Protein AF-A0A803QI07-F1 (afdb_monomer)

Secondary structure (DSSP, 8-state):
-HHHHHHHHTT-HHHHHT--HHHHHHHHHHHHHHHHHHHHHHTTSTT-HHHHHHHHHTTTTT--HHHHHT-HHHHHHHHHHHHHHHHHHHHHHHHHHHHHHHTT--

Organism: Cannabis sativa (NCBI:txid3483)

Mean predicted aligned error: 15.5 Å

Radius of gyration: 22.79 Å; Cα contacts (8 Å, |Δi|>4): 29; chains: 1; bounding b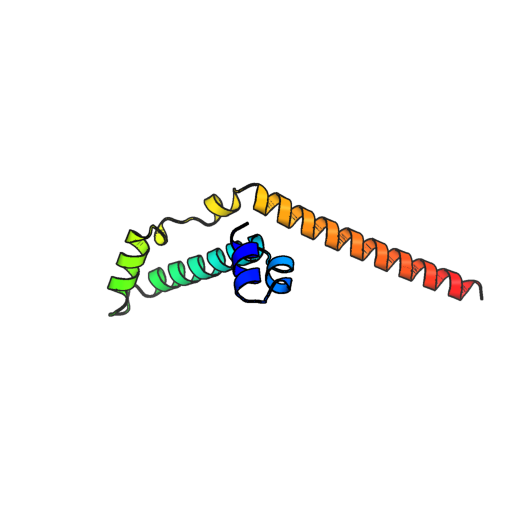ox: 54×48×49 Å

Solvent-accessible surface area (backbone atoms only — not comparable to full-atom values): 6159 Å² total; per-residue (Å²): 108,74,60,51,56,51,21,50,76,69,75,34,53,72,53,42,77,66,54,50,66,68,57,52,50,50,51,52,50,56,52,49,52,52,48,50,52,50,51,66,73,38,71,85,44,93,83,44,64,67,58,52,54,53,35,49,77,67,44,55,74,74,58,52,68,64,78,62,55,64,42,60,70,55,53,54,48,53,53,51,53,50,52,52,53,54,53,54,50,54,53,51,53,52,56,51,52,53,59,55,51,58,67,72,76,111

Structure (mmCIF, N/CA/C/O backbone):
data_AF-A0A803QI07-F1
#
_entry.id   AF-A0A803QI07-F1
#
loop_
_atom_site.group_PDB
_atom_site.id
_atom_site.type_symbol
_atom_site.label_atom_id
_atom_site.label_alt_id
_atom_site.label_comp_id
_atom_site.label_asym_id
_atom_site.label_entity_id
_atom_site.label_seq_id
_atom_site.pdbx_PDB_ins_code
_atom_site.Cartn_x
_atom_site.Cartn_y
_atom_site.Cartn_z
_atom_site.occupancy
_atom_site.B_iso_or_equiv
_atom_site.auth_seq_id
_atom_site.auth_comp_id
_atom_site.auth_asym_id
_atom_site.auth_atom_id
_atom_site.pdbx_PDB_model_num
ATOM 1 N N . MET A 1 1 ? 3.016 -13.983 -14.895 1.00 65.38 1 MET A N 1
ATOM 2 C CA . MET A 1 1 ? 2.391 -13.087 -13.892 1.00 65.38 1 MET A CA 1
ATOM 3 C C . MET A 1 1 ? 0.885 -13.057 -14.145 1.00 65.38 1 MET A C 1
ATOM 5 O O . MET A 1 1 ? 0.498 -12.729 -15.259 1.00 65.38 1 MET A O 1
ATOM 9 N N . LEU A 1 2 ? 0.045 -13.418 -13.167 1.00 75.06 2 LEU A N 1
ATOM 10 C CA . LEU A 1 2 ? -1.427 -13.496 -13.307 1.00 75.06 2 LEU A CA 1
ATOM 11 C C . LEU A 1 2 ? -2.064 -12.217 -13.883 1.00 75.06 2 LEU A C 1
ATOM 13 O O . LEU A 1 2 ? -3.004 -12.291 -14.668 1.00 75.06 2 LEU A O 1
ATOM 17 N N . VAL A 1 3 ? -1.509 -11.052 -13.542 1.00 72.00 3 VAL A N 1
ATOM 18 C CA . VAL A 1 3 ? -1.923 -9.743 -14.076 1.00 72.00 3 VAL A CA 1
ATOM 19 C C . VAL A 1 3 ? -1.762 -9.653 -15.595 1.00 72.00 3 VAL A C 1
ATOM 21 O O . VAL A 1 3 ? -2.684 -9.203 -16.264 1.00 72.00 3 VAL A O 1
ATOM 24 N N . LEU A 1 4 ? -0.641 -10.127 -16.151 1.00 76.44 4 LEU A N 1
ATOM 25 C CA . LEU A 1 4 ? -0.405 -10.124 -17.601 1.00 76.44 4 LEU A CA 1
ATOM 26 C C . LEU A 1 4 ? -1.392 -11.045 -18.323 1.00 76.44 4 LEU A C 1
ATOM 28 O O . LEU A 1 4 ? -1.953 -10.665 -19.343 1.00 76.44 4 LEU A O 1
ATOM 32 N N . GLN A 1 5 ? -1.652 -12.235 -17.771 1.00 80.12 5 GLN A N 1
ATOM 33 C CA . GLN A 1 5 ? -2.641 -13.154 -18.344 1.00 80.12 5 GLN A CA 1
ATOM 34 C C . GLN A 1 5 ? -4.052 -12.562 -18.321 1.00 80.12 5 GLN A C 1
ATOM 36 O O . GLN A 1 5 ? -4.756 -12.639 -19.323 1.00 80.12 5 GLN A O 1
ATOM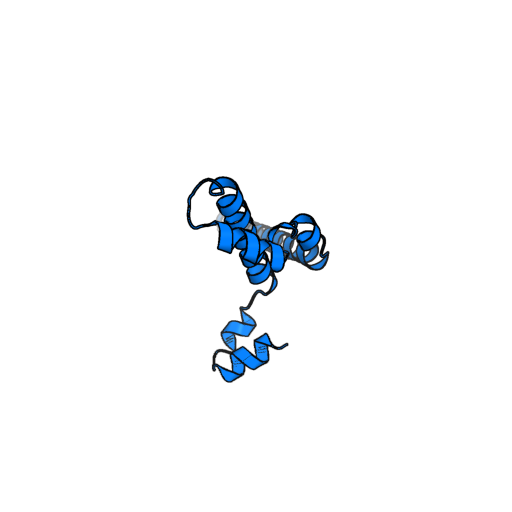 41 N N . ARG A 1 6 ? -4.461 -11.939 -17.210 1.00 80.81 6 ARG A N 1
ATOM 42 C CA . ARG A 1 6 ? -5.785 -11.309 -17.108 1.00 80.81 6 ARG A CA 1
ATOM 43 C C . ARG A 1 6 ? -5.928 -10.098 -18.022 1.00 80.81 6 ARG A C 1
ATOM 45 O O . ARG A 1 6 ? -6.943 -9.986 -18.695 1.00 80.81 6 ARG A O 1
ATOM 52 N N . ALA A 1 7 ? -4.927 -9.223 -18.081 1.00 83.00 7 ALA A N 1
ATOM 53 C CA . ALA A 1 7 ? -4.937 -8.080 -18.991 1.00 83.00 7 ALA A CA 1
ATOM 54 C C . ALA A 1 7 ? -5.063 -8.523 -20.454 1.00 83.00 7 ALA A C 1
ATOM 56 O O . ALA A 1 7 ? -5.843 -7.934 -21.197 1.00 83.00 7 ALA A O 1
ATOM 57 N N . LYS A 1 8 ? -4.391 -9.620 -20.818 1.00 83.06 8 LYS A N 1
ATOM 58 C CA . LYS A 1 8 ? -4.478 -10.220 -22.149 1.00 83.06 8 LYS A CA 1
ATOM 59 C C . LYS A 1 8 ? -5.847 -10.800 -22.468 1.00 83.06 8 LYS A C 1
ATOM 61 O O . LYS A 1 8 ? -6.380 -10.549 -23.542 1.00 83.06 8 LYS A O 1
ATOM 66 N N . VAL A 1 9 ? -6.454 -11.516 -21.523 1.00 88.88 9 VAL A N 1
ATOM 67 C CA . VAL A 1 9 ? -7.835 -12.015 -21.665 1.00 88.88 9 VAL A CA 1
ATOM 68 C C . VAL A 1 9 ? -8.836 -10.864 -21.824 1.00 88.88 9 VAL A C 1
ATOM 70 O O . VAL A 1 9 ? -9.809 -11.000 -22.555 1.00 88.88 9 VAL A O 1
ATOM 73 N N . LEU A 1 10 ? -8.583 -9.723 -21.181 1.00 85.38 10 LEU A N 1
ATOM 74 C CA . LEU A 1 10 ? -9.439 -8.537 -21.246 1.00 85.38 10 LEU A CA 1
ATOM 75 C C . LEU A 1 10 ? -9.122 -7.602 -22.432 1.00 85.38 10 LEU A C 1
ATOM 77 O O . LEU A 1 10 ? -9.734 -6.545 -22.534 1.00 85.38 10 LEU A O 1
ATOM 81 N N . GLY A 1 11 ? -8.172 -7.945 -23.312 1.00 84.31 11 GLY A N 1
ATOM 82 C CA . GLY A 1 11 ? -7.786 -7.097 -24.452 1.00 84.31 11 GLY A CA 1
ATOM 83 C C . GLY A 1 11 ? -7.067 -5.799 -24.058 1.00 84.31 11 GLY A C 1
ATOM 84 O O . GLY A 1 11 ? -7.023 -4.838 -24.824 1.00 84.31 11 GLY A O 1
ATOM 85 N N . HIS A 1 12 ? -6.500 -5.754 -22.855 1.00 84.06 12 HIS A N 1
ATOM 86 C CA . HIS A 1 12 ? -5.914 -4.568 -22.242 1.00 84.06 12 HIS A CA 1
ATOM 87 C C . HIS A 1 12 ? -4.435 -4.767 -21.888 1.00 84.06 12 HIS A C 1
ATOM 89 O O . HIS A 1 12 ? -3.986 -4.399 -20.803 1.00 84.06 12 HIS A O 1
ATOM 95 N N . ASP A 1 13 ? -3.649 -5.313 -22.813 1.00 80.44 13 ASP A N 1
ATOM 96 C CA . ASP A 1 13 ? -2.221 -5.608 -22.609 1.00 80.44 13 ASP A CA 1
ATOM 97 C C . ASP A 1 13 ? -1.416 -4.401 -22.095 1.00 80.44 13 ASP A C 1
ATOM 99 O O . ASP A 1 13 ? -0.603 -4.523 -21.176 1.00 80.44 13 ASP A O 1
ATOM 103 N N . GLN A 1 14 ? -1.720 -3.203 -22.606 1.00 79.62 14 GLN A N 1
ATOM 104 C CA . GLN A 1 14 ? -1.081 -1.949 -22.187 1.00 79.62 14 GLN A CA 1
ATOM 105 C C . GLN A 1 14 ? -1.337 -1.595 -20.713 1.00 79.62 14 GLN A C 1
ATOM 107 O O . GLN A 1 14 ? -0.563 -0.852 -20.106 1.00 79.62 14 GLN A O 1
ATOM 112 N N . ILE A 1 15 ? -2.430 -2.096 -20.123 1.00 72.62 15 ILE A N 1
ATOM 113 C CA . ILE A 1 15 ? -2.735 -1.886 -18.705 1.00 72.62 15 ILE A CA 1
ATOM 114 C C . ILE A 1 15 ? -1.760 -2.685 -17.853 1.00 72.62 15 ILE A C 1
ATOM 116 O O . ILE A 1 15 ? -1.264 -2.135 -16.879 1.00 72.62 15 ILE A O 1
ATOM 120 N N . ALA A 1 16 ? -1.425 -3.924 -18.225 1.00 71.88 16 ALA A N 1
ATOM 121 C CA . ALA A 1 16 ? -0.439 -4.705 -17.480 1.00 71.88 16 ALA A CA 1
ATOM 122 C C . ALA A 1 16 ? 0.974 -4.121 -17.582 1.00 71.88 16 ALA A C 1
ATOM 124 O O . ALA A 1 16 ? 1.717 -4.170 -16.606 1.00 71.88 16 ALA A O 1
ATOM 125 N N . GLU A 1 17 ? 1.324 -3.514 -18.716 1.00 73.06 17 GLU A N 1
ATOM 126 C CA . GLU A 1 17 ? 2.604 -2.815 -18.879 1.00 73.06 17 GLU A CA 1
ATOM 127 C C . GLU A 1 17 ? 2.713 -1.579 -17.965 1.00 73.06 17 GLU A C 1
ATOM 129 O O . GLU A 1 17 ? 3.782 -1.260 -17.443 1.00 73.06 17 GLU A O 1
ATOM 134 N N . LYS A 1 18 ? 1.584 -0.907 -17.711 1.00 75.12 18 LYS A N 1
ATOM 135 C CA . LYS A 1 18 ? 1.482 0.245 -16.798 1.00 75.12 18 LYS A CA 1
ATOM 136 C C . LYS A 1 18 ? 1.099 -0.147 -15.370 1.00 75.12 18 LYS A C 1
ATOM 138 O O . LYS A 1 18 ? 1.011 0.726 -14.503 1.00 75.12 18 LYS A O 1
ATOM 143 N N . PHE A 1 19 ? 0.849 -1.430 -15.117 1.00 72.31 19 PHE A N 1
ATOM 144 C CA . PHE A 1 19 ? 0.330 -1.900 -13.845 1.00 72.31 19 PHE A CA 1
ATOM 145 C C . PHE A 1 19 ? 1.438 -1.909 -12.802 1.00 72.31 19 PHE A C 1
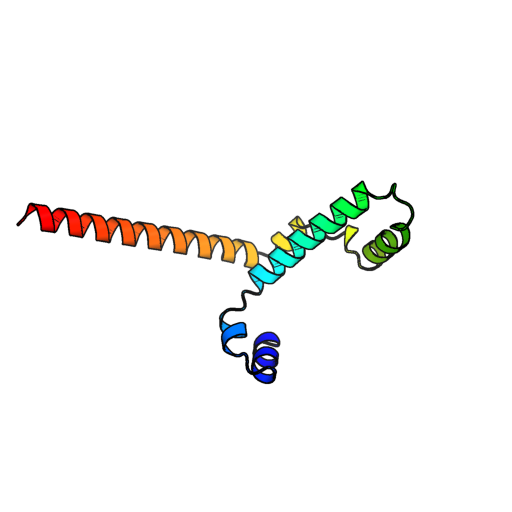ATOM 147 O O . PHE A 1 19 ? 2.267 -2.814 -12.714 1.00 72.31 19 PHE A O 1
ATOM 154 N N . ASP A 1 20 ? 1.432 -0.879 -11.971 1.00 76.44 20 ASP A N 1
ATOM 155 C CA . ASP A 1 20 ? 2.336 -0.782 -10.845 1.00 76.44 20 ASP A CA 1
ATOM 156 C C . ASP A 1 20 ? 1.725 -1.514 -9.645 1.00 76.44 20 ASP A C 1
ATOM 158 O O . ASP A 1 20 ? 1.004 -0.932 -8.833 1.00 76.44 20 ASP A O 1
ATOM 162 N N . LEU A 1 21 ? 2.023 -2.813 -9.533 1.00 73.38 21 LEU A N 1
ATOM 163 C CA . LEU A 1 21 ? 1.581 -3.647 -8.409 1.00 73.38 21 LEU A CA 1
ATOM 164 C C . LEU A 1 21 ? 1.976 -3.034 -7.053 1.00 73.38 21 LEU A C 1
ATOM 166 O O . LEU A 1 21 ? 1.255 -3.193 -6.071 1.00 73.38 21 LEU A O 1
ATOM 170 N N . LYS A 1 22 ? 3.089 -2.291 -6.997 1.00 72.19 22 LYS A N 1
ATOM 171 C CA . LYS A 1 22 ? 3.558 -1.628 -5.774 1.00 72.19 22 LYS A CA 1
ATOM 172 C C . LYS A 1 22 ? 2.678 -0.429 -5.439 1.00 72.19 22 LYS A C 1
ATOM 174 O O . LYS A 1 22 ? 2.329 -0.240 -4.279 1.00 72.19 22 LYS A O 1
ATOM 179 N N . MET A 1 23 ? 2.265 0.337 -6.448 1.00 77.69 23 MET A N 1
ATOM 180 C CA . MET A 1 23 ? 1.288 1.415 -6.281 1.00 77.69 23 MET A CA 1
ATOM 181 C C . MET A 1 23 ? -0.084 0.879 -5.871 1.00 77.69 23 MET A C 1
ATOM 183 O O . MET A 1 23 ? -0.687 1.427 -4.955 1.00 77.69 23 MET A O 1
ATOM 187 N N . LEU A 1 24 ? -0.555 -0.210 -6.489 1.00 80.50 24 LEU A N 1
ATOM 188 C CA . LEU A 1 24 ? -1.820 -0.836 -6.100 1.00 80.50 24 LEU A CA 1
ATOM 189 C C . LEU A 1 24 ? -1.771 -1.333 -4.652 1.00 80.50 24 LEU A C 1
ATOM 191 O O . LEU A 1 24 ? -2.702 -1.090 -3.889 1.00 80.50 24 LEU A O 1
ATOM 195 N N . ARG A 1 25 ? -0.666 -1.977 -4.257 1.00 75.81 25 ARG A N 1
ATOM 196 C CA . ARG A 1 25 ? -0.449 -2.415 -2.875 1.00 75.81 25 ARG A CA 1
ATOM 197 C C . ARG A 1 25 ? -0.464 -1.227 -1.912 1.00 75.81 25 ARG A C 1
ATOM 199 O O . ARG A 1 25 ? -1.176 -1.281 -0.919 1.00 75.81 25 ARG A O 1
ATOM 206 N N . ALA A 1 26 ? 0.241 -0.140 -2.231 1.00 77.56 26 ALA A N 1
ATOM 207 C CA . ALA A 1 26 ? 0.246 1.074 -1.413 1.00 77.56 26 ALA A CA 1
ATOM 208 C C . ALA A 1 26 ? -1.152 1.705 -1.281 1.00 77.56 26 ALA A C 1
ATOM 210 O O . ALA A 1 26 ? -1.553 2.074 -0.181 1.00 77.56 26 ALA A O 1
ATOM 211 N N . LEU A 1 27 ? -1.917 1.784 -2.374 1.00 78.88 27 LEU A N 1
ATOM 212 C CA . LEU A 1 27 ? -3.299 2.273 -2.349 1.00 78.88 27 LEU A CA 1
ATOM 213 C C . LEU A 1 27 ? -4.198 1.387 -1.481 1.00 78.88 27 LEU A C 1
ATOM 215 O O . LEU A 1 27 ? -4.977 1.913 -0.690 1.00 78.88 27 LEU A O 1
ATOM 219 N N . GLY A 1 28 ? -4.051 0.062 -1.581 1.00 81.75 28 GLY A N 1
ATOM 220 C CA . GLY A 1 28 ? -4.753 -0.887 -0.718 1.00 81.75 28 GLY A CA 1
ATOM 221 C C . GLY A 1 28 ? -4.479 -0.631 0.766 1.00 81.75 28 GLY A C 1
ATOM 222 O O . GLY A 1 28 ? -5.419 -0.577 1.553 1.00 81.75 28 GLY A O 1
ATOM 223 N N . LEU A 1 29 ? -3.219 -0.380 1.137 1.00 79.31 29 LEU A N 1
ATOM 224 C CA . LEU A 1 29 ? -2.833 -0.069 2.520 1.00 79.31 29 LEU A CA 1
ATOM 225 C C . LEU A 1 29 ? -3.414 1.251 3.025 1.00 79.31 29 LEU A C 1
ATOM 227 O O . LEU A 1 29 ? -3.951 1.299 4.127 1.00 79.31 29 LEU A O 1
ATOM 231 N N . ILE A 1 30 ? -3.349 2.309 2.212 1.00 81.19 30 ILE A N 1
ATOM 232 C CA . ILE A 1 30 ? -3.904 3.624 2.564 1.00 81.19 30 ILE A CA 1
ATOM 233 C C . ILE A 1 30 ? -5.411 3.519 2.819 1.00 81.19 30 ILE A C 1
ATOM 235 O O . ILE A 1 30 ? -5.916 4.057 3.805 1.00 81.19 30 ILE A O 1
ATOM 239 N N . LEU A 1 31 ? -6.131 2.817 1.939 1.00 81.94 31 LEU A N 1
ATOM 240 C CA . LEU A 1 31 ? -7.568 2.602 2.090 1.00 81.94 31 LEU A CA 1
ATOM 241 C C . LEU A 1 31 ? -7.880 1.778 3.340 1.00 81.94 31 LEU A C 1
ATOM 243 O O . LEU A 1 31 ? -8.822 2.095 4.062 1.00 81.94 31 LEU A O 1
ATOM 247 N N . MET A 1 32 ? -7.077 0.757 3.624 1.00 81.44 32 MET A N 1
ATOM 248 C CA . MET A 1 32 ? -7.276 -0.112 4.777 1.00 81.44 32 MET A CA 1
ATOM 249 C C . MET A 1 32 ? -7.062 0.616 6.108 1.00 81.44 32 MET A C 1
ATOM 251 O O . MET A 1 32 ? -7.901 0.493 6.998 1.00 81.44 32 MET A O 1
ATOM 255 N N . GLU A 1 33 ? -6.025 1.449 6.223 1.00 80.50 33 GLU A N 1
ATOM 256 C CA . GLU A 1 33 ? -5.823 2.323 7.389 1.00 80.50 33 GLU A CA 1
ATOM 257 C C . GLU A 1 33 ? -6.945 3.353 7.543 1.00 80.50 33 GLU A C 1
ATOM 259 O O . GLU A 1 33 ? -7.447 3.580 8.645 1.00 80.50 33 GLU A O 1
ATOM 264 N N . TYR A 1 34 ? -7.401 3.945 6.435 1.00 81.25 34 TYR A N 1
ATOM 265 C CA . TYR A 1 34 ? -8.536 4.866 6.463 1.00 81.25 34 TYR A CA 1
ATOM 266 C C . TYR A 1 34 ? -9.800 4.192 7.014 1.00 81.25 34 TYR A C 1
ATOM 268 O O . TYR A 1 34 ? -10.471 4.750 7.886 1.00 81.25 34 TYR A O 1
ATOM 276 N N . VAL A 1 35 ? -10.113 2.983 6.538 1.00 78.19 35 VAL A N 1
ATOM 277 C CA . VAL A 1 35 ? -11.269 2.209 7.005 1.00 78.19 35 VAL A CA 1
ATOM 278 C C . VAL A 1 35 ? -11.095 1.807 8.470 1.00 78.19 35 VAL A C 1
ATOM 280 O O . VAL A 1 35 ? -12.006 2.043 9.258 1.00 78.19 35 VAL A O 1
ATOM 283 N N . LYS A 1 36 ? -9.927 1.289 8.868 1.00 78.19 36 LYS A N 1
ATOM 284 C CA . LYS A 1 36 ? -9.604 0.928 10.261 1.00 78.19 36 LYS A CA 1
ATOM 285 C C . LYS A 1 36 ? -9.818 2.108 11.209 1.00 78.19 36 LYS A C 1
ATOM 287 O O . LYS A 1 36 ? -10.524 1.985 12.209 1.00 78.19 36 LYS A O 1
ATOM 292 N N . LYS A 1 37 ? -9.299 3.286 10.850 1.00 80.00 37 LYS A N 1
ATOM 293 C CA . LYS A 1 37 ? -9.511 4.526 11.604 1.00 80.00 37 LYS A CA 1
ATOM 294 C C . LYS A 1 37 ? -10.989 4.905 11.677 1.00 80.00 37 LYS A C 1
ATOM 296 O O . LYS A 1 37 ? -11.475 5.228 12.755 1.00 80.00 37 LYS A O 1
ATOM 301 N N . LYS A 1 38 ? -11.725 4.829 10.562 1.00 77.06 38 LYS A N 1
ATOM 302 C CA . LYS A 1 38 ? -13.160 5.150 10.537 1.00 77.06 38 LYS A CA 1
ATOM 303 C C . LYS A 1 38 ? -14.000 4.195 11.373 1.00 77.06 38 LYS A C 1
ATOM 305 O O . LYS A 1 38 ? -14.950 4.649 11.999 1.00 77.06 38 LYS A O 1
ATOM 310 N N . VAL A 1 39 ? -13.659 2.913 11.388 1.00 72.50 39 VAL A N 1
ATOM 311 C CA . VAL A 1 39 ? -14.328 1.897 12.203 1.00 72.50 39 VAL A CA 1
ATOM 312 C C . VAL A 1 39 ? -14.062 2.133 13.689 1.00 72.50 39 VAL A C 1
ATOM 314 O O . VAL A 1 39 ? -15.004 2.132 14.477 1.00 72.50 39 VAL A O 1
ATOM 317 N N . ASN A 1 40 ? -12.822 2.457 14.062 1.00 71.62 40 ASN A N 1
ATOM 318 C CA . ASN A 1 40 ? -12.479 2.799 15.443 1.00 71.62 40 ASN A CA 1
ATOM 319 C C . ASN A 1 40 ? -13.171 4.096 15.911 1.00 71.62 40 ASN A C 1
ATOM 321 O O . ASN A 1 40 ? -13.747 4.119 16.997 1.00 71.62 40 ASN A O 1
ATOM 325 N N . GLU A 1 41 ? -13.192 5.145 15.076 1.00 71.69 41 GLU A N 1
ATOM 326 C CA . GLU A 1 41 ? -13.872 6.427 15.352 1.00 71.69 41 GLU A CA 1
ATOM 327 C C . GLU A 1 41 ? -15.403 6.292 15.450 1.00 71.69 41 GLU A C 1
ATOM 329 O O . GLU A 1 41 ? -16.043 7.030 16.196 1.00 71.69 41 GLU A O 1
ATOM 334 N N .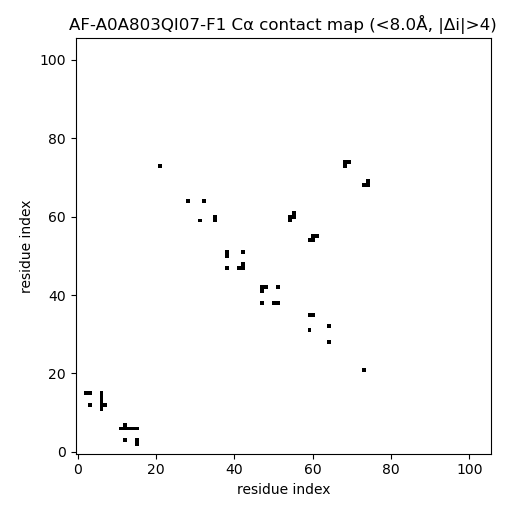 LYS A 1 42 ? -16.006 5.378 14.677 1.00 61.09 42 LYS A N 1
ATOM 335 C CA . LYS A 1 42 ? -17.465 5.212 14.558 1.00 61.09 42 LYS A CA 1
ATOM 336 C C . LYS A 1 42 ? -18.017 3.989 15.288 1.00 61.09 42 LYS A C 1
ATOM 338 O O . LYS A 1 42 ? -19.194 3.688 15.116 1.00 61.09 42 LYS A O 1
ATOM 343 N N . SER A 1 43 ? -17.232 3.322 16.132 1.00 55.50 43 SER A N 1
ATOM 344 C CA . SER A 1 43 ? -17.718 2.242 17.012 1.00 55.50 43 SER A CA 1
ATOM 345 C C . SER A 1 43 ? -18.871 2.678 17.944 1.00 55.50 43 SER A C 1
ATOM 347 O O . SER A 1 43 ? -19.558 1.835 18.509 1.00 55.50 43 SER A O 1
ATOM 349 N N . LEU A 1 44 ? -19.138 3.988 18.035 1.00 53.94 44 LEU A N 1
ATOM 350 C CA . LEU A 1 44 ? -20.281 4.605 18.718 1.00 53.94 44 LEU A CA 1
ATOM 351 C C . LEU A 1 44 ? -21.560 4.745 17.858 1.00 53.94 44 LEU A C 1
ATOM 353 O O . LEU A 1 44 ? -22.590 5.173 18.374 1.00 53.94 44 LEU A O 1
ATOM 357 N N . VAL A 1 45 ? -21.530 4.420 16.559 1.00 55.50 45 V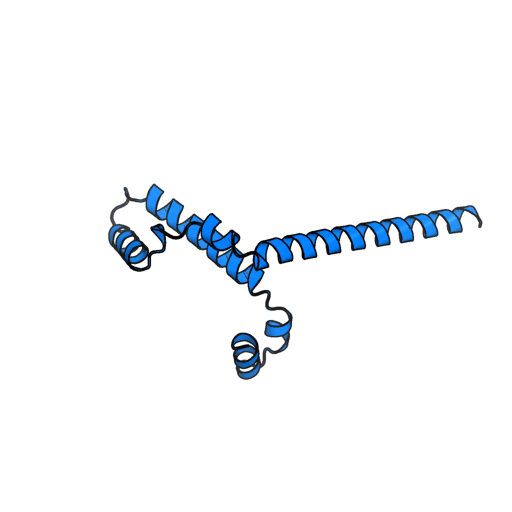AL A N 1
ATOM 358 C CA . VAL A 1 45 ? -22.686 4.530 15.649 1.00 55.50 45 VAL A CA 1
ATOM 359 C C . VAL A 1 45 ? -23.344 3.158 15.473 1.00 55.50 45 VAL A C 1
ATOM 361 O O . VAL A 1 45 ? -22.739 2.226 14.939 1.00 55.50 45 VAL A O 1
ATOM 364 N N . SER A 1 46 ? -24.604 3.044 15.904 1.00 51.91 46 SER A N 1
ATOM 365 C CA . SER A 1 46 ? -25.441 1.849 15.718 1.00 51.91 46 SER A CA 1
ATOM 366 C C . SER A 1 46 ? -25.496 1.453 14.233 1.00 51.91 46 SER A C 1
ATOM 368 O O . SER A 1 46 ? -25.868 2.267 13.389 1.00 51.91 46 SER A O 1
ATOM 370 N N . GLY A 1 47 ? -25.070 0.225 13.916 1.00 64.00 47 GLY A N 1
ATOM 371 C CA . GLY A 1 47 ? -25.039 -0.337 12.556 1.00 64.00 47 GLY A CA 1
ATOM 372 C C . GLY A 1 47 ? -23.651 -0.730 12.034 1.00 64.00 47 GLY A C 1
ATOM 373 O O . GLY A 1 47 ? -23.563 -1.440 11.038 1.00 64.00 47 GLY A O 1
ATOM 374 N N . LEU A 1 48 ? -22.559 -0.334 12.704 1.00 61.50 48 LEU A N 1
ATOM 375 C CA . LEU A 1 48 ? -21.192 -0.673 12.266 1.00 61.50 48 LEU A CA 1
ATOM 376 C C . LEU A 1 48 ? -20.586 -1.903 12.974 1.00 61.50 48 LEU A C 1
ATOM 378 O O . LEU A 1 48 ? -19.514 -2.363 12.585 1.00 61.50 48 LEU A O 1
ATOM 382 N N . GLY A 1 49 ? -21.270 -2.467 13.976 1.00 64.44 49 GLY A N 1
ATOM 383 C CA . GLY A 1 49 ? -20.780 -3.610 14.763 1.00 64.44 49 GLY A CA 1
ATOM 384 C C . GLY A 1 49 ? -20.471 -4.857 13.925 1.00 64.44 49 GLY A C 1
ATOM 385 O O . GLY A 1 49 ? -19.428 -5.480 14.115 1.00 64.44 49 GLY A O 1
ATOM 386 N N . GLU A 1 50 ? -21.308 -5.167 12.931 1.00 68.75 50 GLU A N 1
ATOM 387 C CA . GLU A 1 50 ? -21.063 -6.272 11.989 1.00 68.75 50 GLU A CA 1
ATOM 388 C C . GLU A 1 50 ? -19.827 -6.019 11.112 1.00 68.75 50 GLU A C 1
ATOM 390 O O . GLU A 1 50 ? -19.051 -6.937 10.851 1.00 68.75 50 GLU A O 1
ATOM 395 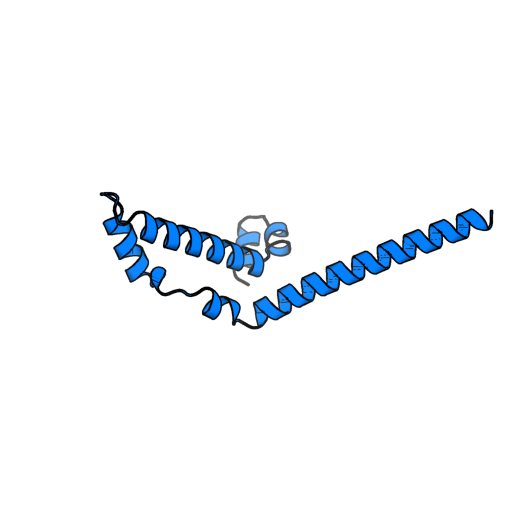N N . SER A 1 51 ? -19.576 -4.762 10.724 1.00 70.88 51 SER A N 1
ATOM 396 C CA . SER A 1 51 ? -18.387 -4.385 9.951 1.00 70.88 51 SER A CA 1
ATOM 397 C C . SER A 1 51 ? -17.100 -4.488 10.773 1.00 70.88 51 SER A C 1
ATOM 3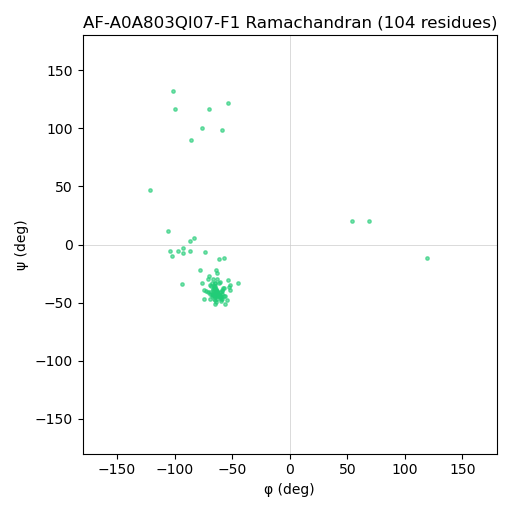99 O O . SER A 1 51 ? -16.063 -4.842 10.216 1.00 70.88 51 SER A O 1
ATOM 401 N N . VAL A 1 52 ? -17.145 -4.192 12.077 1.00 72.56 52 VAL A N 1
ATOM 402 C CA . VAL A 1 52 ? -15.996 -4.353 12.989 1.00 72.56 52 VAL A CA 1
ATOM 403 C C . VAL A 1 52 ? -15.639 -5.834 13.116 1.00 72.56 52 VAL A C 1
ATOM 405 O O . VAL A 1 52 ? -14.488 -6.207 12.900 1.00 72.56 52 VAL A O 1
ATOM 408 N N . ALA A 1 53 ? -16.629 -6.682 13.417 1.00 77.88 53 ALA A N 1
ATOM 409 C CA . ALA A 1 53 ? -16.433 -8.120 13.592 1.00 77.88 53 ALA A CA 1
ATOM 410 C C . ALA A 1 53 ? -15.949 -8.800 12.301 1.00 77.88 53 ALA A C 1
ATOM 412 O O . ALA A 1 53 ? -15.051 -9.640 12.336 1.00 77.88 53 ALA A O 1
ATOM 413 N N . PHE A 1 54 ? -16.492 -8.394 11.149 1.00 75.75 54 PHE A N 1
ATOM 414 C CA . PHE A 1 54 ? -16.031 -8.857 9.842 1.00 75.75 54 PHE A CA 1
ATOM 415 C C . PHE A 1 54 ? -14.581 -8.441 9.549 1.00 75.75 54 PHE A C 1
ATOM 417 O O . PHE A 1 54 ? -13.788 -9.225 9.029 1.00 75.75 54 PHE A O 1
ATOM 424 N N . MET A 1 55 ? -14.198 -7.210 9.896 1.00 75.56 55 MET A N 1
ATOM 425 C CA . MET A 1 55 ? -12.819 -6.762 9.713 1.00 75.56 55 MET A CA 1
ATOM 426 C C . MET A 1 55 ? -11.834 -7.470 10.644 1.00 75.56 55 MET A C 1
ATOM 428 O O . MET A 1 55 ? -10.702 -7.738 10.232 1.00 75.56 55 MET A O 1
ATOM 432 N N . ASP A 1 56 ? -12.244 -7.784 11.873 1.00 80.12 56 ASP A N 1
ATOM 433 C CA . ASP A 1 56 ? -11.415 -8.543 12.809 1.00 80.12 56 ASP A CA 1
ATOM 434 C C . ASP A 1 56 ? -11.242 -10.003 12.370 1.00 80.12 56 ASP A C 1
ATOM 436 O O . ASP A 1 56 ? -10.125 -10.521 12.389 1.00 80.12 56 ASP A O 1
ATOM 440 N N . SER A 1 57 ? -12.308 -10.648 11.875 1.00 79.06 57 SER A N 1
ATOM 441 C CA . SER A 1 57 ? -12.237 -12.023 11.356 1.00 79.06 57 SER A CA 1
ATOM 442 C C . SER A 1 57 ? -11.331 -12.142 10.127 1.00 79.06 57 SER A C 1
ATOM 444 O O . SER A 1 57 ? -10.667 -13.159 9.931 1.00 79.06 57 SER A O 1
ATOM 446 N N . CYS A 1 58 ? -11.228 -11.069 9.343 1.00 74.56 58 CYS A N 1
ATOM 447 C CA . CYS A 1 58 ? -10.290 -10.960 8.230 1.00 74.56 58 CYS A CA 1
ATOM 448 C C . CYS A 1 58 ? -8.869 -10.526 8.663 1.00 74.56 58 CYS A C 1
ATOM 450 O O . CYS A 1 58 ? -8.026 -10.278 7.802 1.00 74.56 58 CYS A O 1
ATOM 452 N N . ASN A 1 59 ? -8.586 -10.401 9.969 1.00 72.56 59 ASN A N 1
ATOM 453 C CA . ASN A 1 59 ? -7.340 -9.871 10.550 1.00 72.56 59 ASN A CA 1
ATOM 454 C C . ASN A 1 59 ? -6.942 -8.473 10.038 1.00 72.56 59 ASN A C 1
ATOM 456 O O . ASN A 1 59 ? -5.791 -8.051 10.176 1.00 72.56 59 ASN A O 1
ATOM 460 N N . LEU A 1 60 ? -7.889 -7.713 9.482 1.00 70.81 60 LEU A N 1
ATOM 461 C CA . LEU A 1 60 ? -7.616 -6.399 8.900 1.00 70.81 60 LEU A CA 1
ATOM 462 C C . LEU A 1 60 ? -7.303 -5.365 9.988 1.00 70.81 60 LEU A C 1
ATOM 464 O O . LEU A 1 60 ? -6.509 -4.457 9.763 1.00 70.81 60 LEU A O 1
ATOM 468 N N . LEU A 1 61 ? -7.869 -5.535 11.188 1.00 72.69 61 LEU A N 1
ATOM 469 C CA . LEU A 1 61 ? -7.568 -4.693 12.352 1.00 72.69 61 LEU A CA 1
ATOM 470 C C . LEU A 1 61 ? -6.153 -4.925 12.908 1.00 72.69 61 LEU A C 1
ATOM 472 O O . LEU A 1 61 ? -5.564 -4.006 13.473 1.00 72.69 61 LEU A O 1
ATOM 476 N N . LYS A 1 62 ? -5.594 -6.122 12.706 1.00 74.19 62 LYS A N 1
ATOM 477 C CA . LYS A 1 62 ? -4.251 -6.522 13.166 1.00 74.19 62 LYS A CA 1
ATOM 478 C C . LYS A 1 62 ? -3.170 -6.284 12.111 1.00 74.19 62 LYS A C 1
ATOM 480 O O . LYS A 1 62 ? -1.989 -6.451 12.385 1.00 74.19 62 LYS A O 1
ATOM 485 N N . CYS A 1 63 ? -3.567 -5.903 10.899 1.00 67.69 63 CYS A N 1
ATOM 486 C CA . CYS A 1 63 ? -2.635 -5.508 9.858 1.00 67.69 63 CYS A CA 1
ATOM 487 C C . CYS A 1 63 ? -2.005 -4.166 10.242 1.00 67.69 63 CYS A C 1
ATOM 489 O O . CYS A 1 63 ? -2.703 -3.154 10.363 1.00 67.69 63 CYS A O 1
ATOM 491 N N . GLU A 1 64 ? -0.695 -4.174 10.452 1.00 68.31 64 GLU A N 1
ATOM 492 C CA . GLU A 1 64 ? 0.107 -2.973 10.657 1.00 68.31 64 GLU A CA 1
ATOM 493 C C . GLU A 1 64 ? 0.839 -2.641 9.364 1.00 68.31 64 GLU A C 1
ATOM 495 O O . GLU A 1 64 ? 1.459 -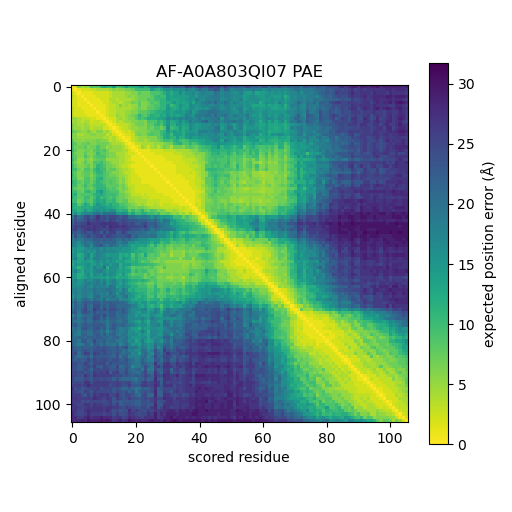3.499 8.733 1.00 68.31 64 GLU A O 1
ATOM 500 N N . VAL A 1 65 ? 0.762 -1.374 8.964 1.00 64.94 65 VAL A N 1
ATOM 501 C CA . VAL A 1 65 ? 1.428 -0.877 7.757 1.00 64.94 65 VAL A CA 1
ATOM 502 C C . VAL A 1 65 ? 2.944 -1.057 7.835 1.00 64.94 65 VAL A C 1
ATOM 504 O O . VAL A 1 65 ? 3.558 -1.333 6.808 1.00 64.94 65 VAL A O 1
ATOM 507 N N . GLU A 1 66 ? 3.535 -0.971 9.028 1.00 62.03 66 GLU A N 1
ATOM 508 C CA . GLU A 1 66 ? 4.967 -1.200 9.264 1.00 62.03 66 GLU A CA 1
ATOM 509 C C . GLU A 1 66 ? 5.403 -2.608 8.846 1.00 62.03 66 GLU A C 1
ATOM 511 O O . GLU A 1 66 ? 6.295 -2.731 8.010 1.00 62.03 66 GLU A O 1
ATOM 516 N N . ASN A 1 67 ? 4.673 -3.646 9.262 1.00 62.12 67 ASN A N 1
ATOM 517 C CA . ASN A 1 67 ? 4.953 -5.041 8.893 1.00 62.12 67 ASN A CA 1
ATOM 518 C C . ASN A 1 67 ? 4.804 -5.307 7.381 1.00 62.12 67 ASN A C 1
ATOM 520 O O . ASN A 1 67 ? 5.346 -6.271 6.843 1.00 62.12 67 ASN A O 1
ATOM 524 N N . ILE A 1 68 ? 4.052 -4.464 6.663 1.00 60.28 68 ILE A N 1
ATOM 525 C CA . ILE A 1 68 ? 3.833 -4.610 5.217 1.00 60.28 68 ILE A CA 1
ATOM 526 C C . ILE A 1 68 ? 4.844 -3.779 4.413 1.00 60.28 68 ILE A C 1
ATOM 528 O O . ILE A 1 68 ? 5.250 -4.195 3.325 1.00 60.2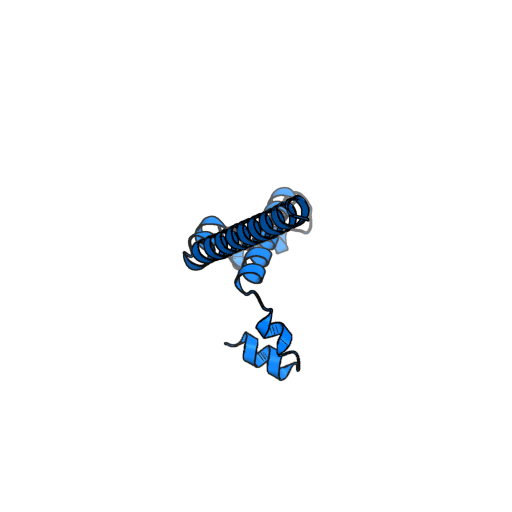8 68 ILE A O 1
ATOM 532 N N . LEU A 1 69 ? 5.255 -2.618 4.935 1.00 53.94 69 LEU A N 1
ATOM 533 C CA . LEU A 1 69 ? 6.295 -1.756 4.363 1.00 53.94 69 LEU A CA 1
ATOM 534 C C . LEU A 1 69 ? 7.717 -2.262 4.638 1.00 53.94 69 LEU A C 1
ATOM 536 O O . LEU A 1 69 ? 8.613 -1.931 3.861 1.00 53.94 69 LEU A O 1
ATOM 540 N N . GLU A 1 70 ? 7.919 -3.088 5.668 1.00 58.56 70 GLU A N 1
ATOM 541 C CA . GLU A 1 70 ? 9.174 -3.815 5.922 1.00 58.56 70 GLU A CA 1
ATOM 542 C C . GLU A 1 70 ? 9.553 -4.789 4.801 1.00 58.56 70 GLU A C 1
ATOM 544 O O . GLU A 1 70 ? 10.695 -5.234 4.718 1.00 58.56 70 GLU A O 1
ATOM 549 N N . SER A 1 71 ? 8.633 -5.080 3.878 1.00 59.59 71 SER A N 1
ATOM 550 C CA . SER A 1 71 ? 8.956 -5.769 2.633 1.00 59.59 71 SER A CA 1
ATOM 551 C C . SER A 1 71 ? 10.000 -4.946 1.860 1.00 59.59 71 SER A C 1
ATOM 553 O O . SER A 1 71 ? 9.642 -4.000 1.157 1.00 59.59 71 SER A O 1
ATOM 555 N N . GLU A 1 72 ? 11.282 -5.317 1.957 1.00 58.91 72 GLU A N 1
ATOM 556 C CA . GLU A 1 72 ? 12.447 -4.632 1.359 1.00 58.91 72 GLU A CA 1
ATOM 557 C C . GLU A 1 72 ? 12.225 -4.206 -0.103 1.00 58.91 72 GLU A C 1
ATOM 559 O O . GLU A 1 72 ? 12.672 -3.143 -0.541 1.00 58.91 72 GLU A O 1
ATOM 564 N N . GLU A 1 73 ? 11.456 -4.987 -0.863 1.00 58.84 73 GLU A N 1
ATOM 565 C CA . GLU A 1 73 ? 11.035 -4.658 -2.225 1.00 58.84 73 GLU A CA 1
ATOM 566 C C . GLU A 1 73 ? 10.360 -3.284 -2.365 1.00 58.84 73 GLU A C 1
ATOM 568 O O . GLU A 1 73 ? 10.556 -2.609 -3.380 1.00 58.84 73 GLU A O 1
ATOM 573 N N . ILE A 1 74 ? 9.562 -2.844 -1.390 1.00 61.91 74 ILE A N 1
ATOM 574 C CA . ILE A 1 74 ? 8.858 -1.555 -1.426 1.00 61.91 74 ILE A CA 1
ATOM 575 C C . ILE A 1 74 ? 9.850 -0.413 -1.178 1.00 61.91 74 ILE A C 1
ATOM 577 O O . ILE A 1 74 ? 9.890 0.538 -1.967 1.00 61.91 74 ILE A O 1
ATOM 581 N N . GLN A 1 75 ? 10.708 -0.547 -0.164 1.00 67.50 75 GLN A N 1
ATOM 582 C CA . GLN A 1 75 ? 11.792 0.394 0.156 1.00 67.50 75 GLN A CA 1
ATOM 583 C C . GLN A 1 75 ? 12.732 0.601 -1.041 1.00 67.50 75 GLN A C 1
ATOM 585 O O . GLN A 1 75 ? 12.940 1.729 -1.502 1.00 67.50 75 GLN A O 1
ATOM 590 N N . ILE A 1 76 ? 13.218 -0.497 -1.630 1.00 73.19 76 ILE A N 1
ATOM 591 C CA . ILE A 1 76 ? 14.098 -0.481 -2.809 1.00 73.19 76 ILE A CA 1
ATOM 592 C C . ILE A 1 76 ? 13.426 0.240 -3.985 1.00 73.19 76 ILE A C 1
ATOM 594 O O . ILE A 1 76 ? 14.062 0.992 -4.726 1.00 73.19 76 ILE A O 1
ATOM 598 N N . SER A 1 77 ? 12.116 0.070 -4.145 1.00 65.00 77 SER A N 1
ATOM 599 C CA . SER A 1 77 ? 11.366 0.665 -5.255 1.00 65.00 77 SER A CA 1
ATOM 600 C C . SER A 1 77 ? 11.135 2.159 -5.101 1.00 65.00 77 SER A C 1
ATOM 602 O O . SER A 1 77 ? 11.227 2.903 -6.082 1.00 65.00 77 SER A O 1
ATOM 604 N N . ILE A 1 78 ? 10.860 2.613 -3.878 1.00 73.62 78 ILE A N 1
ATOM 605 C CA . ILE A 1 78 ? 10.763 4.039 -3.558 1.00 73.62 78 ILE A CA 1
ATOM 606 C C . ILE A 1 78 ? 12.127 4.697 -3.787 1.00 73.62 78 ILE A C 1
ATOM 608 O O . ILE A 1 78 ? 12.212 5.706 -4.496 1.00 73.62 78 ILE A O 1
ATOM 612 N N . ALA A 1 79 ? 13.205 4.075 -3.296 1.00 73.19 79 ALA A N 1
ATOM 613 C CA . ALA A 1 79 ? 14.570 4.548 -3.502 1.00 73.19 79 ALA A CA 1
ATOM 614 C C . ALA A 1 79 ? 14.936 4.632 -4.998 1.00 73.19 79 ALA A C 1
ATOM 616 O O . ALA A 1 79 ? 15.499 5.634 -5.449 1.00 73.19 79 ALA A O 1
ATOM 617 N N . ALA A 1 80 ? 14.558 3.631 -5.799 1.00 73.38 80 ALA A N 1
ATOM 618 C CA . ALA A 1 80 ? 14.784 3.624 -7.244 1.00 73.38 80 ALA A CA 1
ATOM 619 C C . ALA A 1 80 ? 14.024 4.755 -7.966 1.00 73.38 80 ALA A C 1
ATOM 621 O O . ALA A 1 80 ? 14.597 5.451 -8.813 1.00 73.38 80 ALA A O 1
ATOM 622 N N . LYS A 1 81 ? 12.754 5.001 -7.610 1.00 77.38 81 LYS A N 1
ATOM 623 C CA . LYS A 1 81 ? 11.962 6.099 -8.195 1.00 77.38 81 LYS A CA 1
ATOM 624 C C . LYS A 1 81 ? 12.501 7.480 -7.811 1.00 77.38 81 LYS A C 1
ATOM 626 O O . LYS A 1 81 ? 12.524 8.374 -8.663 1.00 77.38 81 LYS A O 1
ATOM 631 N N . LEU A 1 82 ? 12.967 7.659 -6.574 1.00 76.94 82 LEU A N 1
ATOM 632 C CA . LEU A 1 82 ? 13.606 8.899 -6.121 1.00 76.94 82 LEU A CA 1
ATOM 633 C C . LEU A 1 82 ? 14.905 9.166 -6.887 1.00 76.94 82 LEU A C 1
ATOM 635 O O . LEU A 1 82 ? 15.059 10.243 -7.468 1.00 76.94 82 LEU A O 1
ATOM 639 N N . LYS A 1 83 ? 15.793 8.168 -6.991 1.00 79.69 83 LYS A N 1
ATOM 640 C CA . LYS A 1 83 ? 17.036 8.274 -7.777 1.00 79.69 83 LYS A CA 1
ATOM 641 C C . LYS A 1 83 ? 16.757 8.653 -9.236 1.00 79.69 83 LYS A C 1
ATOM 643 O O . LYS A 1 83 ? 17.392 9.570 -9.756 1.00 79.69 83 LYS A O 1
ATOM 648 N N . LYS A 1 84 ? 15.754 8.033 -9.872 1.00 81.62 84 LYS A N 1
ATOM 649 C CA . LYS A 1 84 ? 15.347 8.353 -11.254 1.00 81.62 84 LYS A CA 1
ATOM 650 C C . LYS A 1 84 ? 14.857 9.800 -11.403 1.00 81.62 84 LYS A C 1
ATOM 652 O O . LYS A 1 84 ? 15.234 10.481 -12.355 1.00 81.62 84 LYS A O 1
ATOM 657 N N . ARG A 1 85 ? 14.066 10.312 -10.451 1.00 73.56 85 ARG A N 1
ATOM 658 C CA . ARG A 1 85 ? 13.630 11.724 -10.453 1.00 73.56 85 ARG A CA 1
ATOM 659 C C . ARG A 1 85 ? 14.803 12.694 -10.305 1.00 73.56 85 ARG A C 1
ATOM 661 O O . ARG A 1 85 ? 14.832 13.706 -11.003 1.00 73.56 85 ARG A O 1
ATOM 668 N N . HIS A 1 86 ? 15.766 12.392 -9.437 1.00 72.25 86 HIS A N 1
ATOM 669 C CA . HIS A 1 86 ? 16.958 13.226 -9.268 1.00 72.25 86 HIS A CA 1
ATOM 670 C C . HIS A 1 86 ? 17.850 13.233 -10.515 1.00 72.25 86 HIS A C 1
ATOM 672 O O . HIS A 1 86 ? 18.326 14.298 -10.906 1.00 72.25 86 HIS A O 1
ATOM 678 N N . ALA A 1 87 ? 18.028 12.086 -11.176 1.00 77.81 87 ALA A N 1
ATOM 679 C CA . ALA A 1 87 ? 18.776 12.000 -12.430 1.00 77.81 87 ALA A CA 1
ATOM 680 C C . ALA A 1 87 ? 18.134 12.847 -13.545 1.00 77.81 87 ALA A C 1
ATOM 682 O O . ALA A 1 87 ? 18.825 13.622 -14.207 1.00 77.81 87 ALA A O 1
ATOM 683 N N . ASN A 1 88 ? 16.806 12.783 -13.688 1.00 78.88 88 ASN A N 1
ATOM 684 C CA . ASN A 1 88 ? 16.079 13.570 -14.688 1.00 78.88 88 ASN A CA 1
ATOM 685 C C . ASN A 1 88 ? 16.170 15.084 -14.437 1.00 78.88 88 ASN A C 1
ATOM 687 O O . ASN A 1 88 ? 16.251 15.853 -15.393 1.00 78.88 88 ASN A O 1
ATOM 691 N N . ARG A 1 89 ? 16.180 15.527 -13.170 1.00 75.50 89 ARG A N 1
ATOM 692 C CA . ARG A 1 89 ? 16.380 16.948 -12.830 1.00 75.50 89 ARG A CA 1
ATOM 693 C C . ARG A 1 89 ? 17.773 17.426 -13.240 1.00 75.50 89 ARG A C 1
ATOM 695 O O . ARG A 1 89 ? 17.876 18.400 -13.972 1.00 75.50 89 ARG A O 1
ATOM 702 N N . LYS A 1 90 ? 18.821 16.666 -12.900 1.00 75.31 90 LYS A N 1
ATOM 703 C CA . LYS A 1 90 ? 20.205 16.998 -13.283 1.00 75.31 90 LYS A CA 1
ATOM 704 C C . LYS A 1 90 ? 20.402 17.084 -14.799 1.00 75.31 90 LYS A C 1
ATOM 706 O O . LYS A 1 90 ? 21.089 17.984 -15.270 1.00 75.31 90 LYS A O 1
ATOM 711 N N . GLN A 1 91 ? 19.793 16.179 -15.570 1.00 73.56 91 GLN A N 1
ATOM 712 C CA . GLN A 1 91 ? 19.852 16.243 -17.036 1.00 73.56 91 GLN A CA 1
ATOM 713 C C . GLN A 1 91 ? 19.156 17.487 -17.594 1.00 73.56 91 GLN A C 1
ATOM 715 O O . GLN A 1 91 ? 19.656 18.100 -18.537 1.00 73.56 91 GLN A O 1
ATOM 720 N N . LYS A 1 92 ? 18.027 17.884 -17.000 1.00 76.19 92 LYS A N 1
ATOM 721 C CA . LYS A 1 92 ? 17.292 19.081 -17.412 1.00 76.19 92 LYS A CA 1
ATOM 722 C C . LYS A 1 92 ? 18.094 20.356 -17.130 1.00 76.19 92 LYS A C 1
ATOM 724 O O . LYS A 1 92 ? 18.212 21.197 -18.018 1.00 76.19 92 LYS A O 1
ATOM 729 N N . ASP A 1 93 ? 18.716 20.441 -15.956 1.00 80.12 93 ASP A N 1
ATOM 730 C CA . ASP A 1 93 ? 19.545 21.584 -15.557 1.00 80.12 93 ASP A CA 1
ATOM 731 C C . ASP A 1 93 ? 20.813 21.694 -16.426 1.00 80.12 93 ASP A C 1
ATOM 733 O O . ASP A 1 93 ? 21.199 22.784 -16.855 1.00 80.12 93 ASP A O 1
ATOM 737 N N . ALA A 1 94 ? 21.436 20.559 -16.766 1.00 77.19 94 ALA A N 1
ATOM 738 C CA . ALA A 1 94 ? 22.590 20.514 -17.665 1.00 77.19 94 ALA A CA 1
ATOM 739 C C . ALA A 1 94 ? 22.237 20.970 -19.094 1.00 77.19 94 ALA A C 1
ATOM 741 O O . ALA A 1 94 ? 22.976 21.754 -19.697 1.00 77.19 94 ALA A O 1
ATOM 742 N N . ALA A 1 95 ? 21.089 20.529 -19.618 1.00 81.31 95 ALA A N 1
ATOM 743 C CA . ALA A 1 95 ? 20.602 20.934 -20.935 1.00 81.31 95 ALA A CA 1
ATOM 744 C C . ALA A 1 95 ? 20.251 22.433 -20.990 1.00 81.31 95 ALA A C 1
ATOM 746 O O . ALA A 1 95 ? 20.504 23.099 -21.997 1.00 81.31 95 ALA A O 1
ATOM 747 N N . GLU A 1 96 ? 19.703 22.992 -19.908 1.00 82.62 96 GLU A N 1
ATOM 748 C CA . GLU A 1 96 ? 19.404 24.422 -19.820 1.00 82.62 96 GLU A CA 1
ATOM 749 C C . GLU A 1 96 ? 20.681 25.275 -19.760 1.00 82.62 96 GLU A C 1
ATOM 751 O O . GLU A 1 96 ? 20.789 26.278 -20.471 1.00 82.62 96 GLU A O 1
ATOM 756 N N . ASN A 1 97 ? 21.685 24.849 -18.987 1.00 77.94 97 ASN A N 1
ATOM 757 C CA . ASN A 1 97 ? 22.969 25.549 -18.908 1.00 77.94 97 ASN A CA 1
ATOM 758 C C . ASN A 1 97 ? 23.731 25.548 -20.239 1.00 77.94 97 ASN A C 1
ATOM 760 O O . ASN A 1 97 ? 24.300 26.574 -20.615 1.00 77.94 97 ASN A O 1
ATOM 764 N N . GLN A 1 98 ? 23.700 24.447 -20.997 1.00 78.94 98 GLN A N 1
ATOM 765 C CA . GLN A 1 98 ? 24.287 24.414 -22.343 1.00 78.94 98 GLN A CA 1
ATOM 766 C C . GLN A 1 98 ? 23.584 25.382 -23.307 1.00 78.94 98 GLN A C 1
ATOM 768 O O . GLN A 1 98 ? 24.248 26.087 -24.066 1.00 78.94 98 GLN A O 1
ATOM 773 N N . ARG A 1 99 ? 22.249 25.483 -23.245 1.00 79.50 99 ARG A N 1
ATOM 774 C CA . ARG A 1 99 ? 21.472 26.438 -24.059 1.00 79.50 99 ARG A CA 1
ATOM 775 C C . ARG A 1 99 ? 21.728 27.901 -23.690 1.00 79.50 99 ARG A C 1
ATOM 777 O O . ARG A 1 99 ? 21.574 28.768 -24.546 1.00 79.50 99 ARG A O 1
ATOM 784 N N . LYS A 1 100 ? 22.069 28.194 -22.431 1.00 78.38 100 LYS A N 1
ATOM 785 C CA . LYS A 1 100 ? 22.437 29.550 -21.983 1.00 78.38 100 LYS A CA 1
ATOM 786 C C . LYS A 1 100 ? 23.852 29.941 -22.408 1.00 78.38 100 LYS A C 1
ATOM 788 O O . LYS A 1 100 ? 24.066 31.112 -22.686 1.00 78.38 100 LYS A O 1
ATOM 793 N N . ARG A 1 101 ? 24.792 28.990 -22.478 1.00 75.81 101 ARG A N 1
ATOM 794 C CA . ARG A 1 101 ? 26.162 29.243 -22.962 1.00 75.81 101 ARG A CA 1
ATOM 795 C C . ARG A 1 101 ? 26.203 29.531 -24.462 1.00 75.81 101 ARG A C 1
ATOM 797 O O . ARG A 1 101 ? 26.736 30.561 -24.838 1.00 75.81 101 ARG A O 1
ATOM 804 N N . LYS A 1 102 ? 25.526 28.719 -25.284 1.00 76.25 102 LYS A N 1
ATOM 805 C CA . LYS A 1 102 ? 25.455 28.950 -26.741 1.00 76.25 102 LYS A CA 1
ATOM 806 C C . LYS A 1 102 ? 24.881 30.323 -27.113 1.00 76.25 102 LYS A C 1
ATOM 808 O O . LYS A 1 102 ? 25.386 30.964 -28.013 1.00 76.25 102 LYS A O 1
ATOM 813 N N . ARG A 1 103 ? 23.886 30.809 -26.362 1.00 75.50 103 ARG A N 1
ATOM 814 C CA . ARG A 1 103 ? 23.279 32.140 -26.562 1.00 75.50 103 ARG A CA 1
ATOM 815 C C . ARG A 1 103 ? 24.135 33.329 -26.112 1.00 75.50 103 ARG A C 1
ATOM 817 O O . ARG A 1 103 ? 23.697 34.459 -26.261 1.00 75.50 103 ARG A O 1
ATOM 824 N N . ARG A 1 104 ? 25.280 33.090 -25.469 1.00 72.31 104 ARG A N 1
ATOM 825 C CA . ARG A 1 104 ? 26.238 34.139 -25.076 1.00 72.31 104 ARG A CA 1
ATOM 826 C C . ARG A 1 104 ? 27.448 34.206 -26.010 1.00 72.31 104 ARG A C 1
ATOM 828 O O . ARG A 1 104 ? 28.263 35.104 -25.848 1.00 72.31 104 ARG A O 1
ATOM 835 N N . GLU A 1 105 ? 27.585 33.227 -26.900 1.00 66.00 105 GLU A N 1
ATOM 836 C CA . GLU A 1 105 ? 28.681 33.106 -27.868 1.00 66.00 105 GLU A CA 1
ATOM 837 C C . GLU A 1 105 ? 28.235 33.498 -29.295 1.00 66.00 105 GLU A C 1
ATOM 839 O O . GLU A 1 105 ? 29.077 33.567 -30.185 1.00 66.00 105 GLU A O 1
ATOM 844 N N . GLU A 1 106 ? 26.937 33.773 -29.492 1.00 53.78 106 GLU A N 1
ATOM 845 C CA . GLU A 1 106 ? 26.325 34.421 -30.670 1.00 53.78 106 GLU A CA 1
ATOM 846 C C . GLU A 1 106 ? 26.139 35.922 -30.413 1.00 53.78 106 GLU A C 1
ATOM 848 O O . GLU A 1 106 ? 26.343 36.707 -31.366 1.00 53.78 106 GLU A O 1
#

Foldseek 3Di:
DVLCVVCVVVVNNVCSVVDDPLVVVVVVVVVLVVVLVVLVVCVVPPPCPVVVVVCVVVVSNVDDVCVVCVPVVSVVVVVVVVVVVVVVVVVVVVVVVVVVVVVVVD

Sequence (106 aa):
MLVLQRAKVLGHDQIAEKFDLKMLRALGLILMEYVKKKVNEKSLVSGLGESVAFMDSCNLLKCEVENILESEEIQISIAAKLKKRHANRKQKDAAENQRKRKRREE

pLDDT: mean 73.24, std 8.01, range [51.91, 88.88]